Protein AF-A0AB35V632-F1 (afdb_monomer_lite)

Secondary structure (DSSP, 8-state):
--------S---------EEE--TTSPPEEE-S--EEEETTTTEEEE-HHHHHHHHHHHHHHHHHHHHHHH-S--

Foldseek 3Di:
DDCPDPPDDDDDQFDFDQDWDDDDPDDIDTDGRQTFHADPVVRDTDHDPVSVVVVVVVVVVVNVVVCVVVVPPDD

Sequence (75 aa):
MDSNGSHGSGSRWNVHPRLNFRYKKANAKRCAGVTGDFCPACAECVLNAVESNSVMNEMCAFSKFVNVAITDPGF

pLDDT: mean 74.45, std 15.54, range [39.69, 90.31]

Structure (mmCIF, N/CA/C/O backbone):
data_AF-A0AB35V632-F1
#
_entry.id   AF-A0AB35V632-F1
#
loop_
_atom_site.group_PDB
_atom_site.id
_atom_site.type_symbol
_atom_site.label_atom_id
_atom_site.label_alt_id
_atom_site.label_comp_id
_atom_site.label_asym_id
_atom_site.label_entity_id
_atom_site.label_seq_id
_atom_site.pdbx_PDB_ins_code
_atom_site.Cartn_x
_atom_site.Cartn_y
_atom_site.Cartn_z
_atom_site.occupancy
_atom_site.B_iso_or_equiv
_atom_site.auth_seq_id
_atom_site.auth_comp_id
_atom_site.auth_asym_id
_atom_site.auth_atom_id
_atom_site.pdbx_PDB_model_num
ATOM 1 N N . MET A 1 1 ? -32.959 9.329 1.854 1.00 43.84 1 MET A N 1
ATOM 2 C CA . MET A 1 1 ? -32.807 7.875 1.613 1.00 43.84 1 MET A CA 1
ATOM 3 C C . MET A 1 1 ? -31.329 7.594 1.740 1.00 43.84 1 MET A C 1
ATOM 5 O O . MET A 1 1 ? -30.612 7.475 0.757 1.00 43.84 1 MET A O 1
ATOM 9 N N . ASP A 1 2 ? -30.879 7.592 2.982 1.00 39.69 2 ASP A N 1
ATOM 10 C CA . ASP A 1 2 ? -29.478 7.562 3.354 1.00 39.69 2 ASP A CA 1
ATOM 11 C C . ASP A 1 2 ? -29.436 6.363 4.284 1.00 39.69 2 ASP A C 1
ATOM 13 O O . ASP A 1 2 ? -29.789 6.434 5.460 1.00 39.69 2 ASP A O 1
ATOM 17 N N . SER A 1 3 ? -29.195 5.203 3.677 1.00 48.22 3 SER A N 1
ATOM 18 C CA . SER A 1 3 ? -29.117 3.918 4.358 1.00 48.22 3 SER A CA 1
ATOM 19 C C . SER A 1 3 ? -27.850 3.913 5.203 1.00 48.22 3 SER A C 1
ATOM 21 O O . SER A 1 3 ? -26.821 3.371 4.808 1.00 48.22 3 SER A O 1
ATOM 23 N N . ASN A 1 4 ? -27.924 4.585 6.349 1.00 42.75 4 ASN A N 1
ATOM 24 C CA . ASN A 1 4 ? -26.907 4.589 7.381 1.00 42.75 4 ASN A CA 1
ATOM 25 C C . ASN A 1 4 ? -26.879 3.176 7.977 1.00 42.75 4 ASN A C 1
ATOM 27 O O . ASN A 1 4 ? -27.684 2.823 8.842 1.00 42.75 4 ASN A O 1
ATOM 31 N N . GLY A 1 5 ? -26.031 2.328 7.396 1.00 44.66 5 GLY A N 1
ATOM 32 C CA . GLY A 1 5 ? -25.820 0.956 7.822 1.00 44.66 5 GLY A CA 1
ATOM 33 C C . GLY A 1 5 ? -25.372 0.947 9.274 1.00 44.66 5 GLY A C 1
ATOM 34 O O . GLY A 1 5 ? -24.302 1.437 9.613 1.00 44.66 5 GLY A O 1
ATOM 35 N N . SER A 1 6 ? -26.228 0.406 10.130 1.00 48.69 6 SER A N 1
ATOM 36 C CA . SER A 1 6 ? -25.960 0.134 11.534 1.00 48.69 6 SER A CA 1
ATOM 37 C C . SER A 1 6 ? -24.763 -0.820 11.651 1.00 48.69 6 SER A C 1
ATOM 39 O O . SER A 1 6 ? -24.903 -2.031 11.477 1.00 48.69 6 SER A O 1
ATOM 41 N N . HIS A 1 7 ? -23.569 -0.281 11.907 1.00 44.94 7 HIS A N 1
ATOM 42 C CA . HIS A 1 7 ? -22.408 -1.079 12.289 1.00 44.94 7 HIS A CA 1
ATOM 43 C C . HIS A 1 7 ? -22.550 -1.442 13.766 1.00 44.94 7 HIS A C 1
ATOM 45 O O . HIS A 1 7 ? -22.253 -0.659 14.668 1.00 44.94 7 HIS A O 1
ATOM 51 N N . GLY A 1 8 ? -23.090 -2.643 13.976 1.00 44.19 8 GLY A N 1
ATOM 52 C CA . GLY A 1 8 ? -23.284 -3.261 15.275 1.00 44.19 8 GLY A CA 1
ATOM 53 C C . GLY A 1 8 ? -22.007 -3.302 16.112 1.00 44.19 8 GLY A C 1
ATOM 54 O O . GLY A 1 8 ? -20.897 -3.525 15.633 1.00 44.19 8 GLY A O 1
ATOM 55 N N . SER A 1 9 ? -22.227 -3.085 17.400 1.00 51.88 9 SER A N 1
ATOM 56 C CA . SER A 1 9 ? -21.288 -3.153 18.506 1.00 51.88 9 SER A CA 1
ATOM 57 C C . SER A 1 9 ? -20.372 -4.384 18.494 1.00 51.88 9 SER A C 1
ATOM 59 O O . SER A 1 9 ? -20.851 -5.516 18.491 1.00 51.88 9 SER A O 1
ATOM 61 N N . GLY A 1 10 ? -19.069 -4.144 18.670 1.00 53.00 10 GLY A N 1
ATOM 62 C CA . GLY A 1 10 ? -18.186 -5.036 19.425 1.00 53.00 10 G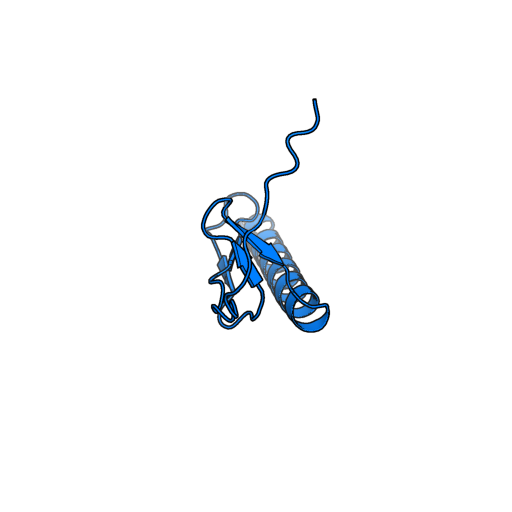LY A CA 1
ATOM 63 C C . GLY A 1 10 ? -17.416 -6.092 18.637 1.00 53.00 10 GLY A C 1
ATOM 64 O O . GLY A 1 10 ? -17.739 -7.272 18.708 1.00 53.00 10 GLY A O 1
ATOM 65 N N . SER A 1 11 ? -16.300 -5.722 18.004 1.00 46.31 11 SER A N 1
ATOM 66 C CA . SER A 1 11 ? -15.148 -6.631 17.876 1.00 46.31 11 SER A CA 1
ATOM 67 C C . SER A 1 11 ? -13.863 -5.824 17.674 1.00 46.31 11 SER A C 1
ATOM 69 O O . SER A 1 11 ? -13.823 -4.868 16.910 1.00 46.31 11 SER A O 1
ATOM 71 N N . ARG A 1 12 ? -12.809 -6.192 18.400 1.00 51.12 12 ARG A N 1
ATOM 72 C CA . ARG A 1 12 ? -11.466 -5.607 18.330 1.00 51.12 12 ARG A CA 1
ATOM 73 C C . ARG A 1 12 ? -10.778 -6.099 17.051 1.00 51.12 12 ARG A C 1
ATOM 75 O O . ARG A 1 12 ? -10.187 -7.177 17.070 1.00 51.12 12 ARG A O 1
ATOM 82 N N . TRP A 1 13 ? -10.872 -5.363 15.945 1.00 48.75 13 TRP A N 1
ATOM 83 C CA . TRP A 1 13 ? -10.341 -5.797 14.645 1.00 48.75 13 TRP A CA 1
ATOM 84 C C . TRP A 1 13 ? -8.843 -5.497 14.485 1.00 48.75 13 TRP A C 1
ATOM 86 O O . TRP A 1 13 ? -8.429 -4.782 13.588 1.00 48.75 13 TRP A O 1
ATOM 96 N N . ASN A 1 14 ? -8.002 -6.119 15.316 1.00 55.12 14 ASN A N 1
ATOM 97 C CA . ASN A 1 14 ? -6.570 -6.238 15.020 1.00 55.12 14 ASN A CA 1
ATOM 98 C C . ASN A 1 14 ? -6.357 -7.435 14.091 1.00 55.12 14 ASN A C 1
ATOM 100 O O . ASN A 1 14 ? -6.012 -8.530 14.539 1.00 55.12 14 ASN A O 1
ATOM 104 N N . VAL A 1 15 ? -6.592 -7.252 12.797 1.00 59.50 15 VAL A N 1
ATOM 105 C CA . VAL A 1 15 ? -6.225 -8.248 11.787 1.00 59.50 15 VAL A CA 1
ATOM 106 C C . VAL A 1 15 ? -5.163 -7.621 10.909 1.00 59.50 15 VAL A C 1
ATOM 108 O O . VAL A 1 15 ? -5.402 -6.584 10.318 1.00 59.50 15 VAL A O 1
ATOM 111 N N . HIS A 1 16 ? -3.972 -8.217 10.859 1.00 63.47 16 HIS A N 1
ATOM 112 C CA . HIS A 1 16 ? -2.882 -7.743 10.007 1.00 63.47 16 HIS A CA 1
ATOM 113 C C . HIS A 1 16 ? -3.332 -7.805 8.540 1.00 63.47 16 HIS A C 1
ATOM 115 O O . HIS A 1 16 ? -3.335 -8.906 7.964 1.00 63.47 16 HIS A O 1
ATOM 121 N N . PRO A 1 17 ? -3.752 -6.690 7.913 1.00 66.88 17 PRO A N 1
ATOM 122 C CA . PRO A 1 17 ? -4.283 -6.741 6.572 1.00 66.88 17 PRO A CA 1
ATOM 123 C C . PRO A 1 17 ? -3.096 -7.008 5.654 1.00 66.88 17 PRO A C 1
ATOM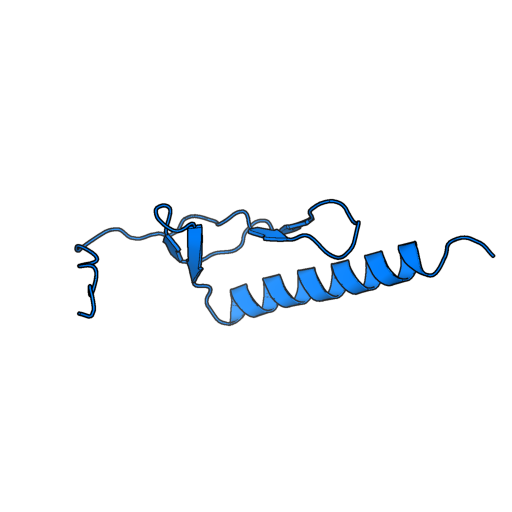 125 O O . PRO A 1 17 ? -2.123 -6.255 5.610 1.00 66.88 17 PRO A O 1
ATOM 128 N N . ARG A 1 18 ? -3.147 -8.115 4.913 1.00 70.69 18 ARG A N 1
ATOM 129 C CA . ARG A 1 18 ? -2.208 -8.329 3.811 1.00 70.69 18 ARG A CA 1
ATOM 130 C C . ARG A 1 18 ? -2.635 -7.419 2.669 1.00 70.69 18 ARG A C 1
ATOM 132 O O . ARG A 1 18 ? -3.468 -7.808 1.852 1.00 70.69 18 ARG A O 1
ATOM 139 N N . LEU A 1 19 ? -2.089 -6.207 2.640 1.00 80.19 19 LEU A N 1
ATOM 140 C CA . LEU A 1 19 ? -2.390 -5.244 1.591 1.00 80.19 19 LEU A CA 1
ATOM 141 C C . LEU A 1 19 ? -1.653 -5.632 0.311 1.00 80.19 19 LEU A C 1
ATOM 143 O O . LEU A 1 19 ? -0.437 -5.836 0.291 1.00 80.19 19 LEU A O 1
ATOM 147 N N . ASN A 1 20 ? -2.421 -5.737 -0.768 1.00 83.69 20 ASN A N 1
ATOM 148 C CA . ASN A 1 20 ? -1.918 -6.003 -2.104 1.00 83.69 20 ASN A CA 1
ATOM 149 C C . ASN A 1 20 ? -2.126 -4.760 -2.955 1.00 83.69 20 ASN A C 1
ATOM 151 O O . ASN A 1 20 ? -3.254 -4.285 -3.078 1.00 83.69 20 ASN A O 1
ATOM 155 N N . PHE A 1 21 ? -1.069 -4.282 -3.599 1.00 82.50 21 PHE A N 1
ATOM 156 C CA . PHE A 1 21 ? -1.176 -3.196 -4.565 1.00 82.50 21 PHE A CA 1
ATOM 157 C C . PHE A 1 21 ? -0.512 -3.564 -5.885 1.00 82.50 21 PHE A C 1
ATOM 159 O O . PHE A 1 21 ? 0.458 -4.321 -5.943 1.00 82.50 21 PHE A O 1
ATOM 166 N N . ARG A 1 22 ? -1.066 -3.042 -6.978 1.00 86.00 22 ARG A N 1
ATOM 167 C CA . ARG A 1 22 ? -0.532 -3.199 -8.334 1.00 86.00 22 ARG A CA 1
ATOM 168 C C . ARG A 1 22 ? -0.210 -1.829 -8.893 1.00 86.00 22 ARG A C 1
ATOM 170 O O . ARG A 1 22 ? -0.969 -0.886 -8.704 1.00 86.00 22 ARG A O 1
ATOM 177 N N . TYR A 1 23 ? 0.904 -1.743 -9.606 1.00 85.50 23 TYR A N 1
ATOM 178 C CA . TYR A 1 23 ? 1.344 -0.516 -10.253 1.00 85.50 23 TYR A CA 1
ATOM 179 C C . TYR A 1 23 ? 1.712 -0.808 -11.708 1.00 85.50 23 TYR A C 1
ATOM 181 O O . TYR A 1 23 ? 2.526 -1.690 -11.986 1.00 85.50 23 TYR A O 1
ATOM 189 N N . LYS A 1 24 ? 1.096 -0.076 -12.646 1.00 86.44 24 LYS A N 1
ATOM 190 C CA . LYS A 1 24 ? 1.218 -0.307 -14.098 1.00 86.44 24 LYS A CA 1
ATOM 191 C C . LYS A 1 24 ? 0.994 -1.792 -14.449 1.00 86.44 24 LYS A C 1
ATOM 193 O O . LYS A 1 24 ? 0.072 -2.421 -13.934 1.00 86.44 24 LYS A O 1
ATOM 198 N N . LYS A 1 25 ? 1.821 -2.355 -15.336 1.00 82.50 25 LYS A N 1
ATOM 199 C CA . LYS A 1 25 ? 1.778 -3.768 -15.745 1.00 82.50 25 LYS A CA 1
ATOM 200 C C . LYS A 1 25 ? 2.603 -4.688 -14.831 1.00 82.50 25 LYS A C 1
ATOM 202 O O . LYS A 1 25 ? 2.813 -5.843 -15.183 1.00 82.50 25 LYS A O 1
ATOM 207 N N . ALA A 1 26 ? 3.073 -4.206 -13.677 1.00 82.12 26 ALA A N 1
ATOM 208 C CA . ALA A 1 26 ? 3.854 -5.026 -12.758 1.00 82.12 26 ALA A CA 1
ATOM 209 C C . ALA A 1 26 ? 2.975 -6.007 -11.960 1.00 82.12 26 ALA A C 1
ATOM 211 O O . ALA A 1 26 ? 1.773 -5.793 -11.752 1.00 82.12 26 ALA A O 1
ATOM 212 N N . ASN A 1 27 ? 3.603 -7.088 -11.492 1.00 83.50 27 ASN A N 1
ATOM 213 C CA . ASN A 1 27 ? 2.986 -8.042 -10.574 1.00 83.50 27 ASN A CA 1
ATOM 214 C C . ASN A 1 27 ? 2.571 -7.357 -9.265 1.00 83.50 27 ASN A C 1
ATOM 216 O O . ASN A 1 27 ? 3.183 -6.376 -8.844 1.00 83.50 27 ASN A O 1
ATOM 220 N N . ALA A 1 28 ? 1.525 -7.876 -8.616 1.00 81.50 28 ALA A N 1
ATOM 221 C CA . ALA A 1 28 ? 1.063 -7.337 -7.342 1.00 81.50 28 ALA A CA 1
ATOM 222 C C . ALA A 1 28 ? 2.162 -7.433 -6.277 1.00 81.50 28 ALA A C 1
ATOM 224 O O . ALA A 1 28 ? 2.751 -8.498 -6.070 1.00 81.50 28 ALA A O 1
ATOM 225 N N . LYS A 1 29 ? 2.415 -6.323 -5.585 1.00 83.94 29 LYS A N 1
ATOM 226 C CA . LYS A 1 29 ? 3.305 -6.268 -4.432 1.00 83.94 29 LYS A CA 1
ATOM 227 C C . LYS A 1 29 ? 2.473 -6.440 -3.163 1.00 83.94 29 LYS A C 1
ATOM 229 O O . LYS A 1 29 ? 1.430 -5.811 -2.997 1.00 83.94 29 LYS A O 1
ATOM 234 N N . ARG A 1 30 ? 2.953 -7.327 -2.292 1.00 83.31 30 ARG A N 1
ATOM 235 C CA . ARG A 1 30 ? 2.424 -7.558 -0.947 1.00 83.31 30 ARG A CA 1
ATOM 236 C C . ARG A 1 30 ? 3.151 -6.657 0.044 1.00 83.31 30 ARG A C 1
ATOM 238 O O . ARG A 1 30 ? 4.372 -6.774 0.137 1.00 83.31 30 ARG A O 1
ATOM 245 N N . CYS A 1 31 ? 2.398 -5.847 0.782 1.00 78.56 31 CYS A N 1
ATOM 246 C CA . CYS A 1 31 ? 2.849 -5.203 2.012 1.00 78.56 31 CYS A CA 1
ATOM 247 C C . CYS A 1 31 ? 2.446 -6.104 3.185 1.00 78.56 31 CYS A C 1
ATOM 249 O O . CYS A 1 31 ? 1.272 -6.464 3.335 1.00 78.56 31 CYS A O 1
ATOM 251 N N . ALA A 1 32 ? 3.431 -6.569 3.948 1.00 73.25 32 ALA A N 1
ATOM 252 C CA . ALA A 1 32 ? 3.228 -7.503 5.050 1.00 73.25 32 ALA A CA 1
ATOM 253 C C . ALA A 1 32 ? 3.390 -6.782 6.389 1.00 73.25 32 ALA A C 1
ATOM 255 O O . ALA A 1 32 ? 4.246 -5.918 6.520 1.00 73.25 32 ALA A O 1
ATOM 256 N N . GLY A 1 33 ? 2.610 -7.188 7.393 1.00 73.12 33 GLY A N 1
ATOM 257 C CA . GLY A 1 33 ? 2.773 -6.684 8.759 1.00 73.12 33 GLY A CA 1
ATOM 258 C C . GLY A 1 33 ? 2.148 -5.317 9.020 1.00 73.12 33 GLY A C 1
ATOM 259 O O . GLY A 1 33 ? 2.448 -4.725 10.046 1.00 73.12 33 GLY A O 1
ATOM 260 N N . VAL A 1 34 ? 1.272 -4.847 8.130 1.00 77.50 34 VAL A N 1
ATOM 261 C CA . VAL A 1 34 ? 0.486 -3.637 8.371 1.00 77.50 34 VAL A CA 1
ATOM 262 C C . VAL A 1 34 ? -0.515 -3.910 9.491 1.00 77.50 34 VAL A C 1
ATOM 264 O O . VAL A 1 34 ? -1.084 -5.005 9.555 1.00 77.50 34 VAL A O 1
ATOM 267 N N . THR A 1 35 ? -0.736 -2.940 10.370 1.00 81.12 35 THR A N 1
ATOM 268 C CA . THR A 1 35 ? -1.766 -3.009 11.416 1.00 81.12 35 THR A CA 1
ATOM 269 C C . THR A 1 35 ? -2.871 -1.984 11.168 1.00 81.12 35 THR A C 1
ATOM 271 O O . THR A 1 35 ? -2.618 -0.844 10.786 1.00 81.12 35 THR A O 1
ATOM 274 N N . GLY A 1 36 ? -4.127 -2.390 11.340 1.00 80.50 36 GLY A N 1
ATOM 275 C CA . GLY A 1 36 ? -5.271 -1.512 11.126 1.00 80.50 36 GLY A CA 1
ATOM 276 C C . GLY A 1 36 ? -6.593 -2.254 11.202 1.00 80.50 36 GLY A C 1
ATOM 277 O O . GLY A 1 36 ? -6.621 -3.487 11.251 1.00 80.50 36 GLY A O 1
ATOM 278 N N . ASP A 1 37 ? -7.676 -1.488 11.189 1.00 84.50 37 ASP A N 1
ATOM 279 C CA . ASP A 1 37 ? -9.020 -2.042 11.155 1.00 84.50 37 ASP A CA 1
ATOM 280 C C . ASP A 1 37 ? -9.330 -2.486 9.724 1.00 84.50 37 ASP A C 1
ATOM 282 O O . ASP A 1 37 ? -9.148 -1.731 8.767 1.00 84.50 37 ASP A O 1
ATOM 286 N N . PHE A 1 38 ? -9.793 -3.721 9.556 1.00 83.38 38 PHE A N 1
ATOM 287 C CA . PHE A 1 38 ? -10.208 -4.253 8.260 1.00 83.38 38 PHE A CA 1
ATOM 288 C C . PHE A 1 38 ? -11.653 -4.723 8.334 1.00 83.38 38 PHE A C 1
ATOM 290 O O . PHE A 1 38 ? -12.007 -5.554 9.172 1.00 83.38 38 PHE A O 1
ATOM 297 N N . CYS A 1 39 ? -12.475 -4.220 7.420 1.00 81.81 39 CYS A N 1
ATOM 298 C CA . CYS A 1 39 ? -13.854 -4.638 7.268 1.00 81.81 39 CYS A CA 1
ATOM 299 C C . CYS A 1 39 ? -13.941 -5.764 6.224 1.00 81.81 39 CYS A C 1
ATOM 301 O O . CYS A 1 39 ? -13.813 -5.496 5.027 1.00 81.81 39 CYS A O 1
ATOM 303 N N . PRO A 1 40 ? -14.217 -7.021 6.618 1.00 79.81 40 PRO A N 1
ATOM 304 C CA . PRO A 1 40 ? -14.336 -8.123 5.665 1.00 79.81 40 PRO A CA 1
ATOM 305 C C . PRO A 1 40 ? -15.579 -8.026 4.766 1.00 79.81 40 PRO A C 1
ATOM 307 O O . PRO A 1 40 ? -15.620 -8.687 3.734 1.00 79.81 40 PRO A O 1
ATOM 310 N N . ALA A 1 41 ? -16.583 -7.220 5.131 1.00 81.94 41 ALA A N 1
ATOM 311 C CA . ALA A 1 41 ? -17.821 -7.084 4.361 1.00 81.94 41 ALA A CA 1
ATOM 312 C C . ALA A 1 41 ? -17.647 -6.233 3.092 1.00 81.94 41 ALA A C 1
ATOM 314 O O . ALA A 1 41 ? -18.205 -6.567 2.050 1.00 81.94 41 ALA A O 1
ATOM 315 N N . CYS A 1 42 ? -16.869 -5.149 3.169 1.00 86.56 42 CYS A N 1
ATOM 316 C CA . CYS A 1 42 ? -16.600 -4.249 2.039 1.00 86.56 42 CYS A CA 1
ATOM 317 C C . CYS A 1 42 ? -15.134 -4.266 1.571 1.00 86.56 42 CYS A C 1
ATOM 319 O O . CYS A 1 42 ? -14.806 -3.599 0.595 1.00 86.56 42 CYS A O 1
ATOM 321 N N . ALA A 1 43 ? -14.265 -5.031 2.241 1.00 80.00 43 ALA A N 1
ATOM 322 C CA . ALA A 1 43 ? -12.816 -5.062 2.031 1.00 80.00 43 ALA A CA 1
ATOM 323 C C . ALA A 1 43 ? -12.110 -3.708 2.254 1.00 80.00 43 ALA A C 1
ATOM 325 O O . ALA A 1 43 ? -11.021 -3.475 1.726 1.00 80.00 43 ALA A O 1
ATOM 326 N N . GLU A 1 44 ? -12.710 -2.825 3.051 1.00 82.69 44 GLU A N 1
ATOM 327 C CA . GLU A 1 44 ? -12.108 -1.554 3.449 1.00 82.69 44 GLU A CA 1
ATOM 328 C C . GLU A 1 44 ? -11.081 -1.759 4.566 1.00 82.69 44 GLU A C 1
ATOM 330 O O . GLU A 1 44 ? -11.254 -2.610 5.441 1.00 82.69 44 GLU A O 1
ATOM 335 N N . CYS A 1 45 ? -10.008 -0.969 4.542 1.00 82.00 45 CYS A N 1
ATOM 336 C CA . CYS A 1 45 ? -8.988 -0.974 5.578 1.00 82.00 45 CYS A CA 1
ATOM 337 C C . CYS A 1 45 ? -8.699 0.451 6.054 1.00 82.00 45 CYS A C 1
ATOM 339 O O . CYS A 1 45 ? -8.379 1.321 5.243 1.00 82.00 45 CYS A O 1
ATOM 341 N N . VAL A 1 46 ? -8.781 0.669 7.366 1.00 85.56 46 VAL A N 1
ATOM 342 C CA . VAL A 1 46 ? -8.458 1.934 8.026 1.00 85.56 46 VAL A CA 1
ATOM 343 C C . VAL A 1 46 ? -7.133 1.769 8.761 1.00 85.56 46 VAL A C 1
ATOM 345 O O . VAL A 1 46 ? -7.005 0.977 9.694 1.00 85.56 46 VAL A O 1
ATOM 348 N N . LEU A 1 47 ? -6.130 2.523 8.3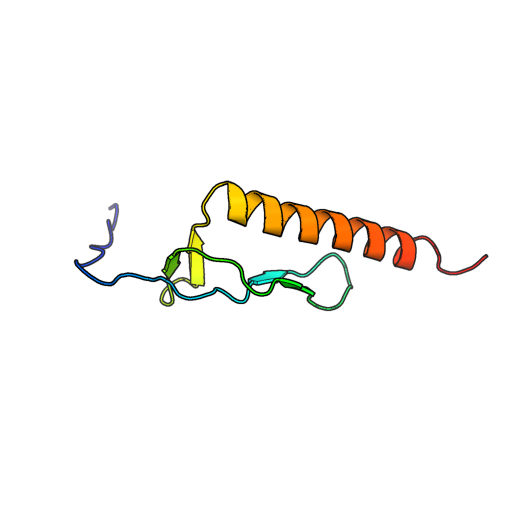16 1.00 85.75 47 LEU A N 1
ATOM 349 C CA . LEU A 1 47 ? -4.786 2.526 8.885 1.00 85.75 47 LEU A CA 1
ATOM 350 C C . LEU A 1 47 ? -4.576 3.771 9.745 1.00 85.75 47 LEU A C 1
ATOM 352 O O . LEU A 1 47 ? -5.076 4.851 9.427 1.00 85.75 47 LEU A O 1
ATOM 356 N N . ASN A 1 48 ? -3.768 3.646 10.797 1.00 86.38 48 ASN A N 1
ATOM 357 C CA . ASN A 1 48 ? -3.258 4.821 11.499 1.00 86.38 48 ASN A CA 1
ATOM 358 C C . ASN A 1 48 ? -2.210 5.556 10.634 1.00 86.38 48 ASN A C 1
ATOM 360 O O . ASN A 1 48 ? -1.753 5.050 9.608 1.00 86.38 48 ASN A O 1
ATOM 364 N N . ALA A 1 49 ? -1.796 6.752 11.053 1.00 88.12 49 ALA A N 1
ATOM 365 C CA . ALA A 1 49 ? -0.850 7.563 10.285 1.00 88.12 49 ALA A CA 1
ATOM 366 C C . ALA A 1 49 ? 0.519 6.884 10.066 1.00 88.12 49 ALA A C 1
ATOM 368 O O . ALA A 1 49 ? 1.111 7.047 9.001 1.00 88.12 49 ALA A O 1
ATOM 369 N N . VAL A 1 50 ? 1.017 6.113 11.039 1.00 87.44 50 VAL A N 1
ATOM 370 C CA . VAL A 1 50 ? 2.317 5.422 10.954 1.00 87.44 50 VAL A CA 1
ATOM 371 C C . VAL A 1 50 ? 2.260 4.303 9.916 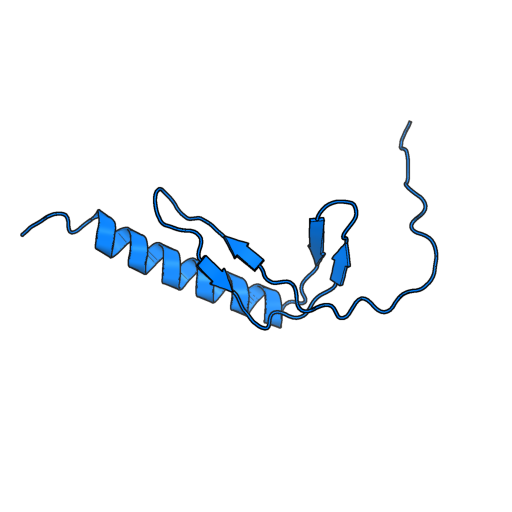1.00 87.44 50 VAL A C 1
ATOM 373 O O . VAL A 1 50 ? 3.108 4.226 9.028 1.00 87.44 50 VAL A O 1
ATOM 376 N N . GLU A 1 51 ? 1.224 3.478 9.998 1.00 85.75 51 GLU A N 1
ATOM 377 C CA . GLU A 1 51 ? 0.971 2.349 9.102 1.00 85.75 51 GLU A CA 1
ATOM 378 C C . GLU A 1 51 ? 0.672 2.829 7.681 1.00 85.75 51 GLU A C 1
ATOM 380 O O . GLU A 1 51 ? 1.251 2.334 6.715 1.00 85.75 51 GLU A O 1
ATOM 385 N N . SER A 1 52 ? -0.147 3.877 7.555 1.00 86.25 52 SER A N 1
ATOM 386 C CA . SER A 1 52 ? -0.415 4.542 6.280 1.00 86.25 52 SER A CA 1
ATOM 387 C C . SER A 1 52 ? 0.878 5.056 5.642 1.00 86.25 52 SER A C 1
ATOM 389 O O . SER A 1 52 ? 1.148 4.777 4.474 1.00 86.25 52 SER A O 1
ATOM 391 N N . ASN A 1 53 ? 1.743 5.724 6.411 1.00 88.75 53 ASN A N 1
ATOM 392 C CA . ASN A 1 53 ? 3.016 6.216 5.892 1.00 88.75 53 ASN A CA 1
ATOM 393 C C . ASN A 1 53 ? 3.959 5.074 5.468 1.00 88.75 53 ASN A C 1
ATOM 395 O O . ASN A 1 53 ? 4.636 5.188 4.446 1.00 88.75 53 ASN A O 1
ATOM 399 N N . SER A 1 54 ? 3.974 3.957 6.204 1.00 87.25 54 SER A N 1
ATOM 400 C 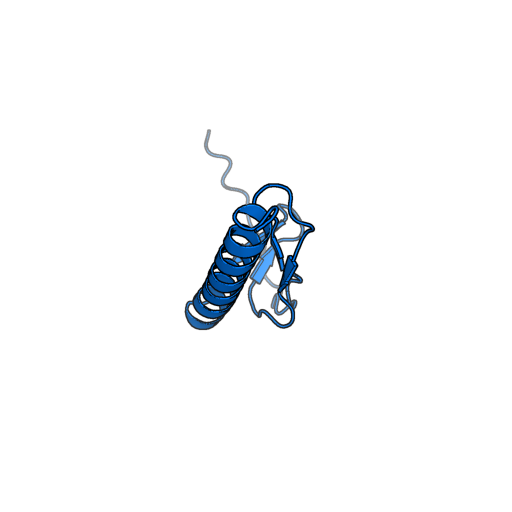CA . SER A 1 54 ? 4.744 2.758 5.845 1.00 87.25 54 SER A CA 1
ATOM 401 C C . SER A 1 54 ? 4.285 2.169 4.505 1.00 87.25 54 SER A C 1
ATOM 403 O O . SER A 1 54 ? 5.091 1.997 3.584 1.00 87.25 54 SER A O 1
ATOM 405 N N . VAL A 1 55 ? 2.971 1.967 4.347 1.00 87.31 55 VAL A N 1
ATOM 406 C CA . VAL A 1 55 ? 2.365 1.457 3.106 1.00 87.31 55 VAL A CA 1
ATOM 407 C C . VAL A 1 55 ? 2.659 2.386 1.930 1.00 87.31 55 VAL A C 1
ATOM 409 O O . VAL A 1 55 ? 3.072 1.931 0.861 1.00 87.31 55 VAL A O 1
ATOM 412 N N . MET A 1 56 ? 2.498 3.695 2.125 1.00 88.88 56 MET A N 1
ATOM 413 C CA . MET A 1 56 ? 2.772 4.687 1.086 1.00 88.88 56 MET A CA 1
ATOM 414 C C . MET A 1 56 ? 4.254 4.717 0.695 1.00 88.88 56 MET A C 1
ATOM 416 O O . MET A 1 56 ? 4.571 4.849 -0.490 1.00 88.88 56 MET A O 1
ATOM 420 N N . ASN A 1 57 ? 5.170 4.541 1.649 1.00 89.56 57 ASN A N 1
ATOM 421 C CA . ASN A 1 57 ? 6.599 4.454 1.360 1.00 89.56 57 ASN A CA 1
ATOM 422 C C . ASN A 1 57 ? 6.935 3.202 0.530 1.00 89.56 57 ASN A C 1
ATOM 424 O O . ASN A 1 57 ? 7.663 3.300 -0.462 1.00 89.56 57 ASN A O 1
ATOM 428 N N . GLU A 1 58 ? 6.350 2.045 0.858 1.00 88.44 58 GLU A N 1
ATOM 429 C CA . GLU A 1 58 ? 6.503 0.827 0.051 1.00 88.44 58 GLU A CA 1
ATOM 430 C C . GLU A 1 58 ? 5.937 0.987 -1.367 1.00 88.44 58 GLU A C 1
ATOM 432 O O . GLU A 1 58 ? 6.584 0.584 -2.341 1.00 88.44 58 GLU A O 1
ATOM 437 N N . MET A 1 59 ? 4.765 1.612 -1.515 1.00 89.50 59 MET A N 1
ATOM 438 C CA . MET A 1 59 ? 4.179 1.915 -2.826 1.00 89.50 59 MET A CA 1
ATOM 439 C C . MET A 1 59 ? 5.067 2.863 -3.646 1.00 89.50 59 MET A C 1
ATOM 441 O O . MET A 1 59 ? 5.275 2.651 -4.847 1.00 89.50 59 MET A O 1
ATOM 445 N N . CYS A 1 60 ? 5.640 3.887 -3.012 1.00 90.31 60 CYS A N 1
ATOM 446 C CA . CYS A 1 60 ? 6.587 4.807 -3.641 1.00 90.31 60 CYS A CA 1
ATOM 447 C C . CYS A 1 60 ? 7.876 4.098 -4.083 1.00 90.31 60 CYS A C 1
ATOM 449 O O . CYS A 1 60 ? 8.333 4.293 -5.210 1.00 90.31 60 CYS A O 1
ATOM 451 N N . ALA A 1 61 ? 8.455 3.245 -3.237 1.00 87.56 61 ALA A N 1
ATOM 452 C CA . ALA A 1 61 ? 9.640 2.467 -3.591 1.00 87.56 61 ALA A CA 1
ATOM 453 C C . ALA A 1 61 ? 9.353 1.502 -4.754 1.00 87.56 61 ALA A C 1
ATOM 455 O O . ALA A 1 61 ? 10.125 1.428 -5.713 1.00 87.56 61 ALA A O 1
ATOM 456 N N . PHE A 1 62 ? 8.208 0.816 -4.714 1.00 88.00 62 PHE A N 1
ATOM 457 C CA . PHE A 1 62 ? 7.798 -0.102 -5.772 1.00 88.00 62 PHE A CA 1
ATOM 458 C C . PHE A 1 62 ? 7.543 0.615 -7.099 1.00 88.00 62 PHE A C 1
ATOM 460 O O . PHE A 1 62 ? 8.012 0.158 -8.137 1.00 88.00 62 PHE A O 1
ATOM 467 N N . SER A 1 63 ? 6.846 1.751 -7.085 1.00 87.75 63 SER A N 1
ATOM 468 C CA . SER A 1 63 ? 6.589 2.523 -8.306 1.00 87.75 63 SER A CA 1
ATOM 469 C C . SER A 1 63 ? 7.875 3.047 -8.944 1.00 87.75 63 SER A C 1
ATOM 471 O O . SER A 1 63 ? 8.022 2.944 -10.161 1.00 87.75 63 SER A O 1
ATOM 473 N N . LYS A 1 64 ? 8.842 3.524 -8.147 1.00 87.44 64 LYS A N 1
ATOM 474 C CA . LYS A 1 64 ? 10.180 3.900 -8.639 1.00 87.44 64 LYS A CA 1
ATOM 475 C C . LYS A 1 64 ? 10.905 2.711 -9.266 1.00 87.44 64 LYS A C 1
ATOM 477 O O . LYS A 1 64 ? 11.374 2.830 -10.392 1.00 87.44 64 LYS A O 1
ATOM 482 N N . PHE A 1 65 ? 10.940 1.567 -8.581 1.00 86.38 65 PHE A N 1
ATOM 483 C CA . PHE A 1 65 ? 11.552 0.342 -9.105 1.00 86.38 65 PHE A CA 1
ATOM 484 C C . PHE A 1 65 ? 10.918 -0.091 -10.433 1.00 86.38 65 PHE A C 1
ATOM 486 O O . PHE A 1 65 ? 11.622 -0.338 -11.407 1.00 86.38 65 PHE A O 1
ATOM 493 N N . VAL A 1 66 ? 9.585 -0.124 -10.498 1.00 86.81 66 VAL A N 1
ATOM 494 C CA . VAL A 1 66 ? 8.850 -0.477 -11.718 1.00 86.81 66 VAL A CA 1
ATOM 495 C C . VAL A 1 66 ? 9.111 0.534 -12.833 1.00 86.81 66 VAL A C 1
ATOM 497 O O . VAL A 1 66 ? 9.257 0.137 -13.981 1.00 86.81 66 VAL A O 1
ATOM 500 N N . ASN A 1 67 ? 9.201 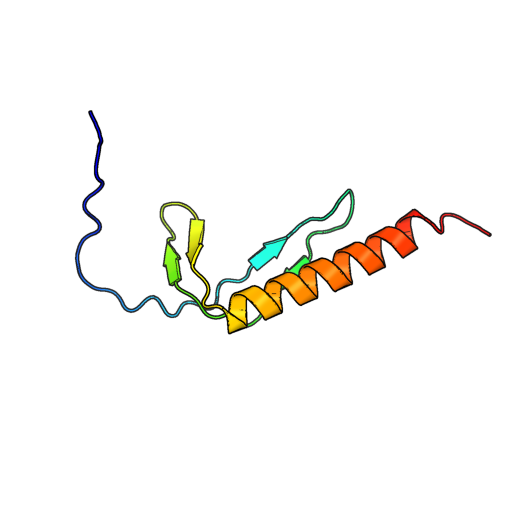1.828 -12.524 1.00 84.56 67 ASN A N 1
ATOM 501 C CA . ASN A 1 67 ? 9.507 2.846 -13.526 1.00 84.56 67 ASN A CA 1
ATOM 502 C C . ASN A 1 67 ? 10.919 2.694 -14.084 1.00 84.56 67 ASN A C 1
ATOM 504 O O . ASN A 1 67 ? 11.071 2.815 -15.293 1.00 84.56 67 ASN A O 1
ATOM 508 N N . VAL A 1 68 ? 11.915 2.375 -13.253 1.00 83.75 68 VAL A N 1
ATOM 509 C CA . VAL A 1 68 ? 13.272 2.056 -13.727 1.00 83.75 68 VAL A CA 1
ATOM 510 C C . VAL A 1 68 ? 13.235 0.807 -14.608 1.00 83.75 68 VAL A C 1
ATOM 512 O O . VAL A 1 68 ? 13.671 0.868 -15.748 1.00 83.75 68 VAL A O 1
ATOM 515 N N . ALA A 1 69 ? 12.612 -0.280 -14.144 1.00 78.56 69 ALA A N 1
ATOM 516 C CA . ALA A 1 69 ? 12.529 -1.537 -14.892 1.00 78.56 69 ALA A CA 1
ATOM 517 C C . ALA A 1 69 ? 11.747 -1.433 -16.219 1.00 78.56 69 ALA A C 1
ATOM 519 O O . ALA A 1 69 ? 11.986 -2.213 -17.132 1.00 78.56 69 ALA A O 1
ATOM 520 N N . ILE A 1 70 ? 10.787 -0.506 -16.329 1.00 73.50 70 ILE A N 1
ATOM 521 C CA . ILE A 1 70 ? 10.043 -0.240 -17.574 1.00 73.50 70 ILE A CA 1
ATOM 522 C C . ILE A 1 70 ? 10.791 0.751 -18.479 1.00 73.50 70 ILE A C 1
ATOM 524 O O . ILE A 1 70 ? 10.682 0.647 -19.698 1.00 73.50 70 ILE A O 1
ATOM 528 N N . THR A 1 71 ? 11.491 1.732 -17.900 1.00 72.25 71 THR A N 1
ATOM 529 C CA . THR A 1 71 ? 12.220 2.780 -18.643 1.00 72.25 71 THR A CA 1
ATOM 530 C C . THR A 1 71 ? 13.591 2.309 -19.121 1.00 72.25 71 THR A C 1
ATOM 532 O O . THR A 1 71 ? 14.147 2.934 -20.016 1.00 72.25 71 THR A O 1
ATOM 535 N N . ASP A 1 72 ? 14.086 1.181 -18.610 1.00 58.91 72 ASP A N 1
ATOM 536 C CA . ASP A 1 72 ? 15.278 0.491 -19.109 1.00 58.91 72 ASP A CA 1
ATOM 537 C C . ASP A 1 72 ? 14.935 -0.784 -19.919 1.00 58.91 72 ASP A C 1
ATOM 539 O O . ASP A 1 72 ? 15.174 -1.902 -19.460 1.00 58.91 72 ASP A O 1
ATOM 543 N N . PRO A 1 73 ? 14.321 -0.675 -21.116 1.00 57.25 73 PRO A N 1
ATOM 544 C CA . PRO A 1 73 ? 14.130 -1.812 -22.012 1.00 57.25 73 PRO A CA 1
ATOM 545 C C . PRO A 1 73 ? 15.366 -2.111 -22.885 1.00 57.25 73 PRO A C 1
ATOM 547 O O . PRO A 1 73 ? 15.253 -2.908 -23.816 1.00 57.25 73 PRO A O 1
ATOM 550 N N . GLY A 1 74 ? 16.522 -1.499 -22.614 1.00 57.03 74 GLY A N 1
ATOM 551 C CA . GLY A 1 74 ? 17.751 -1.713 -23.374 1.00 57.03 74 GLY A CA 1
ATOM 552 C C . GLY A 1 74 ? 18.562 -0.435 -23.543 1.00 57.03 74 GLY A C 1
ATOM 553 O O . GLY A 1 74 ? 18.149 0.478 -24.260 1.00 57.03 74 GLY A O 1
ATOM 554 N N . PHE A 1 75 ? 19.738 -0.414 -22.929 1.00 47.41 75 PHE A N 1
ATOM 555 C CA . PHE A 1 75 ? 20.901 0.203 -23.552 1.00 47.41 75 PHE A CA 1
ATOM 556 C C . PHE A 1 75 ? 21.686 -0.878 -24.300 1.00 47.41 75 PHE A C 1
ATOM 558 O O . PHE A 1 75 ? 21.747 -2.017 -23.777 1.00 47.41 75 PHE A O 1
#

Radius of gyration: 16.87 Å; chains: 1; bounding box: 54×16×43 Å